Protein AF-A0A918PZP1-F1 (afdb_monomer_lite)

pLDDT: mean 82.53, std 19.1, range [42.59, 98.56]

Sequence (90 aa):
MTDKPTAAGGRSPGRPARPADGRAVAAALFVDLGESRGDQWIRQPRARYECLRCRTAEGPVHGQAAVANFTRSIKAEHHSRCTAIQEHSS

Structure (mmCIF, N/CA/C/O backbone):
data_AF-A0A918PZP1-F1
#
_entry.id   AF-A0A918PZP1-F1
#
loop_
_atom_site.group_PDB
_atom_site.id
_atom_site.type_symbol
_atom_site.label_atom_id
_atom_site.label_alt_id
_atom_site.label_comp_id
_atom_site.label_asym_id
_atom_site.label_entity_id
_atom_site.label_seq_id
_atom_site.pdbx_PDB_ins_code
_atom_site.Cartn_x
_atom_site.Cartn_y
_atom_site.Cartn_z
_atom_site.occupancy
_atom_site.B_iso_or_equiv
_atom_site.auth_seq_id
_atom_site.auth_comp_id
_atom_site.auth_asym_id
_atom_site.auth_atom_id
_atom_site.pdbx_PDB_model_num
ATOM 1 N N . MET A 1 1 ? -43.908 -61.169 27.809 1.00 45.97 1 MET A N 1
ATOM 2 C CA . MET A 1 1 ? -43.081 -61.589 26.656 1.00 45.97 1 MET A CA 1
ATOM 3 C C . MET A 1 1 ? -43.488 -60.653 25.526 1.00 45.97 1 MET A C 1
ATOM 5 O O . MET A 1 1 ? -44.631 -60.737 25.120 1.00 45.97 1 MET A O 1
ATOM 9 N N . THR A 1 2 ? -42.759 -59.625 25.106 1.00 51.12 2 THR A N 1
ATOM 10 C CA . THR A 1 2 ? -41.310 -59.402 25.049 1.00 51.12 2 THR A CA 1
ATOM 11 C C . THR A 1 2 ? -41.073 -57.884 24.952 1.00 51.12 2 THR A C 1
ATOM 13 O O . THR A 1 2 ? -41.870 -57.181 24.338 1.00 51.12 2 THR A O 1
ATOM 16 N N . ASP A 1 3 ? -40.019 -57.401 25.605 1.00 47.28 3 ASP A N 1
ATOM 17 C CA . ASP A 1 3 ? -39.513 -56.019 25.584 1.00 47.28 3 ASP A CA 1
ATOM 18 C C . ASP A 1 3 ? -38.693 -55.723 24.299 1.00 47.28 3 ASP A C 1
ATOM 20 O O . ASP A 1 3 ? -38.291 -56.679 23.629 1.00 47.28 3 ASP A O 1
ATOM 24 N N . LYS A 1 4 ? -38.348 -54.431 24.064 1.00 55.72 4 LYS A N 1
ATOM 25 C CA . LYS A 1 4 ? -37.132 -53.899 23.370 1.00 55.72 4 LYS A CA 1
ATOM 26 C C . LYS A 1 4 ? -37.317 -53.270 21.956 1.00 55.72 4 LYS A C 1
ATOM 28 O O . LYS A 1 4 ? -38.011 -53.854 21.131 1.00 55.72 4 LYS A O 1
ATOM 33 N N . PRO A 1 5 ? -36.546 -52.224 21.550 1.00 53.34 5 PRO A N 1
ATOM 34 C CA . PRO A 1 5 ? -36.107 -51.013 22.263 1.00 53.34 5 PRO A CA 1
ATOM 35 C C . PRO A 1 5 ? -36.322 -49.687 21.476 1.00 53.34 5 PRO A C 1
ATOM 37 O O . PRO A 1 5 ? -36.440 -49.649 20.253 1.00 53.34 5 PRO A O 1
ATOM 40 N N . THR A 1 6 ? -36.210 -48.578 22.211 1.00 53.03 6 THR A N 1
ATOM 41 C CA . THR A 1 6 ? -35.871 -47.217 21.754 1.00 53.03 6 THR A CA 1
ATOM 42 C C . THR A 1 6 ? -34.623 -47.171 20.860 1.00 53.03 6 THR A C 1
ATOM 44 O O . THR A 1 6 ? -33.561 -47.651 21.256 1.00 53.03 6 THR A O 1
ATOM 47 N N . ALA A 1 7 ? -34.711 -46.479 19.719 1.00 47.69 7 ALA A N 1
ATOM 48 C CA . ALA A 1 7 ? -33.554 -45.974 18.979 1.00 47.69 7 ALA A CA 1
ATOM 49 C C . ALA A 1 7 ? -33.484 -44.447 19.134 1.00 47.69 7 ALA A C 1
ATOM 51 O O . ALA A 1 7 ? -34.194 -43.691 18.473 1.00 47.69 7 ALA A O 1
ATOM 52 N N . ALA A 1 8 ? -32.626 -44.001 20.049 1.00 48.25 8 ALA A N 1
ATOM 53 C CA . ALA A 1 8 ? -32.223 -42.612 20.169 1.00 48.25 8 ALA A CA 1
ATOM 54 C C . ALA A 1 8 ? -31.351 -42.243 18.957 1.00 48.25 8 ALA A C 1
ATOM 56 O O . ALA A 1 8 ? -30.222 -42.714 18.827 1.00 48.25 8 ALA A O 1
ATOM 57 N N . GLY A 1 9 ? -31.874 -41.397 18.067 1.00 44.50 9 GLY A N 1
ATOM 58 C CA . GLY A 1 9 ? -31.074 -40.719 17.051 1.00 44.50 9 GLY A CA 1
ATOM 59 C C . GLY A 1 9 ? -30.090 -39.784 17.746 1.00 44.50 9 GLY A C 1
ATOM 60 O O . GLY A 1 9 ? -30.479 -38.743 18.275 1.00 44.50 9 GLY A O 1
ATOM 61 N N . GLY A 1 10 ? -28.828 -40.205 17.809 1.00 42.59 10 GLY A N 1
ATOM 62 C CA . GLY A 1 10 ? -27.756 -39.489 18.482 1.00 42.59 10 GLY A CA 1
ATOM 63 C C . GLY A 1 10 ? -27.651 -38.049 17.992 1.00 42.59 10 GLY A C 1
ATOM 64 O O . GLY A 1 10 ? -27.381 -37.790 16.821 1.00 42.59 10 GLY A O 1
ATOM 65 N N . ARG A 1 11 ? -27.823 -37.100 18.914 1.00 47.12 11 ARG A N 1
ATOM 66 C CA . ARG A 1 11 ? -27.308 -35.746 18.735 1.00 47.12 11 ARG A CA 1
ATOM 67 C C . ARG A 1 11 ? -25.810 -35.884 18.509 1.00 47.12 11 ARG A C 1
ATOM 69 O O . ARG A 1 11 ? -25.103 -36.336 19.409 1.00 47.12 11 ARG A O 1
ATOM 76 N N . SER A 1 12 ? -25.338 -35.530 17.316 1.00 56.38 12 SER A N 1
ATOM 77 C CA . SER A 1 12 ? -23.909 -35.366 17.073 1.00 56.38 12 SER A CA 1
ATOM 78 C C . SER A 1 12 ? -23.351 -34.510 18.211 1.00 56.38 12 SER A C 1
ATOM 80 O O . SER A 1 12 ? -23.905 -33.433 18.461 1.00 56.38 12 SER A O 1
ATOM 82 N N . PRO A 1 13 ? -22.330 -34.970 18.954 1.00 56.03 13 PRO A N 1
ATOM 83 C CA . PRO A 1 13 ? -21.713 -34.123 19.953 1.00 56.03 13 PRO A CA 1
ATOM 84 C C . PRO A 1 13 ? -21.212 -32.893 19.205 1.00 56.03 13 PRO A C 1
ATOM 86 O O . PRO A 1 13 ? -20.462 -33.010 18.232 1.00 56.03 13 PRO A O 1
ATOM 89 N N . GLY A 1 14 ? -21.737 -31.729 19.595 1.00 56.22 14 GLY A N 1
ATOM 90 C CA . GLY A 1 14 ? -21.357 -30.455 19.013 1.00 56.22 14 GLY A CA 1
ATOM 91 C C . GLY A 1 14 ? -19.842 -30.402 18.956 1.00 56.22 14 GLY A C 1
ATOM 92 O O . GLY A 1 14 ? -19.174 -30.667 19.957 1.00 56.22 14 GLY A O 1
ATOM 93 N N . ARG A 1 15 ? -19.305 -30.134 17.762 1.00 58.84 15 ARG A N 1
ATOM 94 C CA . ARG A 1 15 ? -17.877 -29.896 17.586 1.00 58.84 15 ARG A CA 1
ATOM 95 C C . ARG A 1 15 ? -17.470 -28.905 18.681 1.00 58.84 15 ARG A C 1
ATOM 97 O O . ARG A 1 15 ? -18.074 -27.831 18.724 1.00 58.84 15 ARG A O 1
ATOM 104 N N . PRO A 1 16 ? -16.528 -29.243 19.578 1.00 55.22 16 PRO A N 1
ATOM 105 C CA . PRO A 1 16 ? -16.101 -28.290 20.585 1.00 55.22 16 PRO A CA 1
ATOM 106 C C . PRO A 1 16 ? -15.660 -27.026 19.851 1.00 55.22 16 PRO A C 1
ATOM 108 O O . PRO A 1 16 ? -14.942 -27.109 18.846 1.00 55.22 16 PRO A O 1
ATOM 111 N N . ALA A 1 17 ? -16.161 -25.871 20.296 1.00 59.81 17 ALA A N 1
ATOM 112 C CA . ALA A 1 17 ? -15.691 -24.592 19.793 1.00 59.81 17 ALA A CA 1
ATOM 113 C C . ALA A 1 17 ? -14.170 -24.613 19.928 1.00 59.81 17 ALA A C 1
ATOM 115 O O . ALA A 1 17 ? -13.646 -24.815 21.025 1.00 59.81 17 ALA A O 1
ATOM 116 N N . ARG A 1 18 ? -13.465 -24.514 18.794 1.00 59.16 18 ARG A N 1
ATOM 117 C CA 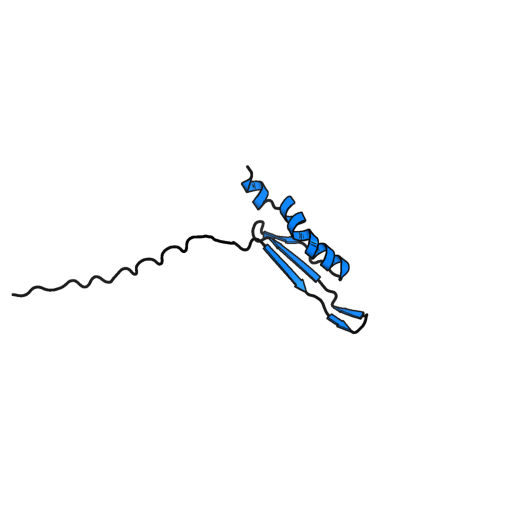. ARG A 1 18 ? -12.007 -24.458 18.811 1.00 59.16 18 ARG A CA 1
ATOM 118 C C . ARG A 1 18 ? -11.647 -23.302 19.744 1.00 59.16 18 ARG A C 1
ATOM 120 O O . ARG A 1 18 ? -12.165 -22.209 19.499 1.00 59.16 18 ARG A O 1
ATOM 127 N N . PRO A 1 19 ? -10.821 -23.515 20.781 1.00 53.25 19 PRO A N 1
ATOM 128 C CA . PRO A 1 19 ? -10.335 -22.416 21.593 1.00 53.25 19 PRO A CA 1
ATOM 129 C C . PRO A 1 19 ? -9.789 -21.359 20.641 1.00 53.25 19 PRO A C 1
ATOM 131 O O . PRO A 1 19 ? -8.985 -21.660 19.751 1.00 53.25 19 PRO A O 1
ATOM 134 N N . ALA A 1 20 ? -10.318 -20.143 20.736 1.00 61.47 20 ALA A N 1
ATOM 135 C CA . ALA A 1 20 ? -9.789 -19.021 19.995 1.00 61.47 20 ALA A CA 1
ATOM 136 C C . ALA A 1 20 ? -8.471 -18.606 20.659 1.00 61.47 20 ALA A C 1
ATOM 138 O O . ALA A 1 20 ? -8.365 -17.514 21.199 1.00 61.47 20 ALA A O 1
ATOM 139 N N . ASP A 1 21 ? -7.432 -19.434 20.539 1.00 61.06 21 ASP A N 1
ATOM 140 C CA . ASP A 1 21 ? -6.029 -19.002 20.651 1.00 61.06 21 ASP A CA 1
ATOM 141 C C . ASP A 1 21 ? -5.659 -18.156 19.413 1.00 61.06 21 ASP A C 1
ATOM 143 O O . ASP A 1 21 ? -4.666 -18.360 18.711 1.00 61.06 21 ASP A O 1
ATOM 147 N N . GLY A 1 22 ? -6.589 -17.285 19.024 1.00 62.09 22 GLY A N 1
ATOM 148 C CA . GLY A 1 22 ? -6.839 -16.910 17.651 1.00 62.09 22 GLY A CA 1
ATOM 149 C C . GLY A 1 22 ? -5.971 -15.741 17.254 1.00 62.09 22 GLY A C 1
ATOM 150 O O . GLY A 1 22 ? -6.370 -14.590 17.411 1.00 62.09 22 GLY A O 1
ATOM 151 N N . ARG A 1 23 ? -4.816 -16.022 16.648 1.00 71.75 23 ARG A N 1
ATOM 152 C CA . ARG A 1 23 ? -4.169 -15.044 15.767 1.00 71.75 23 ARG A CA 1
ATOM 153 C C . ARG A 1 23 ? -5.156 -14.671 14.659 1.00 71.75 23 ARG A C 1
ATOM 155 O O . ARG A 1 23 ? -5.313 -15.404 13.686 1.00 71.75 23 ARG A O 1
ATOM 162 N N . ALA A 1 24 ? -5.837 -13.543 14.829 1.00 82.19 24 ALA A N 1
ATOM 163 C CA . ALA A 1 24 ? -6.670 -12.948 13.800 1.00 82.19 24 ALA A CA 1
ATOM 164 C C . ALA A 1 24 ? -5.789 -12.153 12.830 1.00 82.19 24 ALA A C 1
ATOM 166 O O . ALA A 1 24 ? -4.896 -11.406 13.245 1.00 82.19 24 ALA A O 1
ATOM 167 N N . VAL A 1 25 ? -6.053 -12.289 11.531 1.00 86.25 25 VAL A N 1
ATOM 168 C CA . VAL A 1 25 ? -5.452 -11.411 10.524 1.00 86.25 25 VAL A CA 1
ATOM 169 C C . VAL A 1 25 ? -6.049 -10.019 10.720 1.00 86.25 25 VAL A C 1
ATOM 171 O O . VAL A 1 25 ? -7.255 -9.832 10.595 1.00 86.25 25 VAL A O 1
ATOM 174 N N . ALA A 1 26 ? -5.212 -9.046 11.075 1.00 90.38 26 ALA A N 1
ATOM 175 C CA . ALA A 1 26 ? -5.655 -7.681 11.366 1.00 90.38 26 ALA A CA 1
ATOM 176 C C . ALA A 1 26 ? -5.630 -6.762 10.136 1.00 90.38 26 ALA A C 1
ATOM 178 O O . ALA A 1 26 ? -6.335 -5.756 10.105 1.00 90.38 26 ALA A O 1
ATOM 179 N N . ALA A 1 27 ? -4.800 -7.089 9.148 1.00 94.62 27 ALA A N 1
ATOM 180 C CA . ALA A 1 27 ? -4.578 -6.298 7.949 1.00 94.62 27 ALA A CA 1
ATOM 181 C C . ALA A 1 27 ? -3.873 -7.132 6.870 1.00 94.62 27 ALA A C 1
ATOM 183 O O . ALA A 1 27 ? -3.287 -8.174 7.176 1.00 94.62 27 ALA A O 1
ATOM 184 N N . ALA A 1 28 ? -3.890 -6.636 5.637 1.00 96.62 28 ALA A N 1
ATOM 185 C CA . ALA A 1 28 ? -3.184 -7.194 4.495 1.00 96.62 28 ALA A CA 1
ATOM 186 C C . ALA A 1 28 ? -2.326 -6.114 3.820 1.00 96.62 28 ALA A C 1
ATOM 188 O O . ALA A 1 28 ? -2.760 -4.976 3.654 1.00 96.62 28 ALA A O 1
ATOM 189 N N . LEU A 1 29 ? -1.108 -6.479 3.420 1.00 97.56 29 LEU A N 1
ATOM 190 C CA . LEU A 1 29 ? -0.239 -5.647 2.592 1.00 97.56 29 LEU A CA 1
ATOM 191 C C . LEU A 1 29 ? -0.073 -6.335 1.239 1.00 97.56 29 LEU A C 1
ATOM 193 O O . LEU A 1 29 ? 0.449 -7.446 1.164 1.00 97.56 29 LEU A O 1
ATOM 197 N N . PHE A 1 30 ? -0.508 -5.663 0.181 1.00 98.06 30 PHE A N 1
ATOM 198 C CA . PHE A 1 30 ? -0.378 -6.126 -1.191 1.00 98.06 30 PHE A CA 1
ATOM 199 C C . PHE A 1 30 ? 0.784 -5.394 -1.843 1.00 98.06 30 PHE A C 1
ATOM 201 O O . PHE A 1 30 ? 0.783 -4.164 -1.890 1.00 98.06 30 PHE A O 1
ATOM 208 N N . VAL A 1 31 ? 1.757 -6.146 -2.354 1.00 97.75 31 VAL A N 1
ATOM 209 C CA . VAL A 1 31 ? 2.904 -5.607 -3.088 1.00 97.75 31 VAL A CA 1
ATOM 210 C C . VAL A 1 31 ? 2.980 -6.293 -4.441 1.00 97.75 31 VAL A C 1
ATOM 212 O O . VAL A 1 31 ? 3.041 -7.515 -4.532 1.00 97.75 31 VAL A O 1
ATOM 215 N N . ASP A 1 32 ? 2.986 -5.486 -5.489 1.00 97.75 32 ASP A N 1
ATOM 216 C CA . ASP A 1 32 ? 3.256 -5.900 -6.853 1.00 97.75 32 ASP A CA 1
ATOM 217 C C . ASP A 1 32 ? 4.615 -5.322 -7.240 1.00 97.75 32 ASP A C 1
ATOM 219 O O . ASP A 1 32 ? 4.811 -4.106 -7.208 1.00 97.75 32 ASP A O 1
ATOM 223 N N . LEU A 1 33 ? 5.566 -6.192 -7.565 1.00 95.69 33 LEU A N 1
ATOM 224 C CA . LEU A 1 33 ? 6.944 -5.794 -7.855 1.00 95.69 33 LEU A CA 1
ATOM 225 C C . LEU A 1 33 ? 7.108 -5.164 -9.246 1.00 95.69 33 LEU A C 1
ATOM 227 O O . LEU A 1 33 ? 8.197 -4.704 -9.579 1.00 95.69 33 LEU A O 1
ATOM 231 N N . GLY A 1 34 ? 6.033 -5.084 -10.034 1.00 95.06 34 GLY A N 1
ATOM 232 C CA . GLY A 1 34 ? 6.078 -4.504 -11.367 1.00 95.06 34 GLY A CA 1
ATOM 233 C C . GLY A 1 34 ? 6.720 -5.447 -12.383 1.00 95.06 34 GLY A C 1
ATOM 234 O O . GLY A 1 34 ? 6.634 -6.666 -12.254 1.00 95.06 34 GLY A O 1
ATOM 235 N N . GLU A 1 35 ? 7.283 -4.869 -13.437 1.00 97.19 35 GLU A N 1
ATOM 236 C CA . GLU A 1 35 ? 8.035 -5.564 -14.484 1.00 97.19 35 GLU A CA 1
ATOM 237 C C . GLU A 1 35 ? 9.065 -4.597 -15.081 1.00 97.19 35 GLU A C 1
ATOM 239 O O . GLU A 1 35 ? 8.715 -3.468 -15.448 1.00 97.19 35 GLU A O 1
ATOM 244 N N . SER A 1 36 ? 10.321 -5.030 -15.193 1.00 94.81 36 SER A N 1
ATOM 245 C CA . SER A 1 36 ? 11.400 -4.259 -15.812 1.00 94.81 36 SER A CA 1
ATOM 246 C C . SER A 1 36 ? 12.037 -5.013 -16.977 1.00 94.81 36 SER A C 1
ATOM 248 O O . SER A 1 36 ? 12.106 -6.242 -17.001 1.00 94.81 36 SER A O 1
ATOM 250 N N . ARG A 1 37 ? 12.526 -4.248 -17.953 1.00 95.44 37 ARG A N 1
ATOM 251 C CA . ARG A 1 37 ? 13.378 -4.721 -19.043 1.00 95.44 37 ARG A CA 1
ATOM 252 C C . ARG A 1 37 ? 14.655 -3.890 -19.021 1.00 95.44 37 ARG A C 1
ATOM 254 O O . ARG A 1 37 ? 14.650 -2.733 -19.435 1.00 95.44 37 ARG A O 1
ATOM 261 N N . GLY A 1 38 ? 15.736 -4.483 -18.518 1.00 92.31 38 GLY A N 1
ATOM 262 C CA . GLY A 1 38 ? 16.955 -3.737 -18.202 1.00 92.31 38 GLY A CA 1
ATOM 263 C C . GLY A 1 38 ? 16.664 -2.647 -17.169 1.00 92.31 38 GLY A C 1
ATOM 264 O O . GLY A 1 38 ? 15.946 -2.892 -16.199 1.00 92.31 38 GLY A O 1
ATOM 265 N N . ASP A 1 39 ? 17.159 -1.439 -17.420 1.00 89.62 39 ASP A N 1
ATOM 266 C CA . ASP A 1 39 ? 16.968 -0.280 -16.538 1.00 89.62 39 ASP A CA 1
ATOM 267 C C . ASP A 1 39 ? 15.606 0.416 -16.714 1.00 89.62 39 ASP A C 1
ATOM 269 O O . ASP A 1 39 ? 15.287 1.369 -16.000 1.00 89.62 39 ASP A O 1
ATOM 273 N N . GLN A 1 40 ? 14.776 -0.043 -17.659 1.00 92.56 40 GLN A N 1
ATOM 274 C CA . GLN A 1 40 ? 13.471 0.549 -17.932 1.00 92.56 40 GLN A CA 1
ATOM 275 C C . GLN A 1 40 ? 12.338 -0.252 -17.284 1.00 92.56 40 GLN A C 1
ATOM 277 O O . GLN A 1 40 ? 12.191 -1.459 -17.484 1.00 92.56 40 GLN A O 1
ATOM 282 N N . TRP A 1 41 ? 11.464 0.449 -16.563 1.00 93.12 41 TRP A N 1
ATOM 283 C CA . TRP A 1 41 ? 10.208 -0.114 -16.073 1.00 93.12 41 TRP A CA 1
ATOM 284 C C . TRP A 1 41 ? 9.182 -0.217 -17.207 1.00 93.12 41 TRP A C 1
ATOM 286 O O . TRP A 1 41 ? 8.814 0.793 -17.804 1.00 93.12 41 TRP A O 1
ATOM 296 N N . ILE A 1 42 ? 8.681 -1.429 -17.459 1.00 95.75 42 ILE A N 1
ATOM 297 C CA . ILE A 1 42 ? 7.477 -1.666 -18.275 1.00 95.75 42 ILE A CA 1
ATOM 298 C C . ILE A 1 42 ? 6.241 -1.368 -17.424 1.00 95.75 42 ILE A C 1
ATOM 300 O O . ILE A 1 42 ? 5.293 -0.725 -17.870 1.00 95.75 42 ILE A O 1
ATOM 304 N N . ARG A 1 43 ? 6.279 -1.792 -16.158 1.00 95.81 43 ARG A N 1
ATOM 305 C CA . ARG A 1 43 ? 5.251 -1.512 -15.160 1.00 95.81 43 ARG A CA 1
ATOM 306 C C . ARG A 1 43 ? 5.921 -1.232 -13.830 1.00 95.81 43 ARG A C 1
ATOM 308 O O . ARG A 1 43 ? 6.659 -2.071 -13.323 1.00 95.81 43 ARG A O 1
ATOM 315 N N . GLN A 1 44 ? 5.650 -0.068 -13.254 1.00 96.50 44 GLN A N 1
ATOM 316 C CA . GLN A 1 44 ? 6.222 0.280 -11.959 1.00 96.50 44 GLN A CA 1
ATOM 317 C C . GLN A 1 44 ? 5.698 -0.640 -10.847 1.00 96.50 44 GLN A C 1
ATOM 319 O O . GLN A 1 44 ? 4.533 -1.053 -10.894 1.00 96.50 44 GLN A O 1
ATOM 324 N N . PRO A 1 45 ? 6.520 -0.925 -9.823 1.00 97.31 45 PRO A N 1
ATOM 325 C CA . PRO A 1 45 ? 6.041 -1.592 -8.626 1.00 97.31 45 PRO A CA 1
ATOM 326 C C . PRO A 1 45 ? 4.976 -0.732 -7.945 1.00 97.31 45 PRO A C 1
ATOM 328 O O . PRO A 1 45 ? 5.026 0.501 -8.003 1.00 97.31 45 PRO A O 1
ATOM 331 N N . ARG A 1 46 ? 4.027 -1.381 -7.274 1.00 98.25 46 ARG A N 1
ATOM 332 C CA . ARG A 1 46 ? 2.960 -0.720 -6.520 1.00 98.25 46 ARG A CA 1
ATOM 333 C C . ARG A 1 46 ? 2.646 -1.455 -5.226 1.00 98.25 46 ARG A C 1
ATOM 335 O O . ARG A 1 46 ? 2.801 -2.672 -5.152 1.00 98.25 46 ARG A O 1
ATOM 342 N N . ALA A 1 47 ? 2.159 -0.734 -4.224 1.00 98.56 47 ALA A N 1
ATOM 343 C CA . ALA A 1 47 ? 1.735 -1.336 -2.963 1.00 98.56 47 ALA A CA 1
ATOM 344 C C . ALA A 1 47 ? 0.475 -0.681 -2.395 1.00 98.56 47 ALA A C 1
ATOM 346 O O . ALA A 1 47 ? 0.288 0.525 -2.542 1.00 98.56 47 ALA A O 1
ATOM 347 N N . ARG A 1 48 ? -0.372 -1.477 -1.733 1.00 98.38 48 ARG A N 1
ATOM 348 C CA . ARG A 1 48 ? -1.576 -1.044 -1.003 1.00 98.38 48 ARG A CA 1
ATOM 349 C C . ARG A 1 48 ? -1.667 -1.789 0.321 1.00 98.38 48 ARG A C 1
ATOM 351 O O . ARG A 1 48 ? -1.421 -2.991 0.370 1.00 98.38 48 ARG A O 1
ATOM 358 N N . TYR A 1 49 ? -2.068 -1.090 1.372 1.00 98.31 49 TYR A N 1
ATOM 359 C CA . TYR A 1 49 ? -2.358 -1.672 2.677 1.00 98.31 49 TYR A CA 1
ATOM 360 C C . TYR A 1 49 ? -3.862 -1.626 2.949 1.00 98.31 49 TYR A C 1
ATOM 362 O O . TYR A 1 49 ? -4.508 -0.621 2.671 1.00 98.31 49 TYR A O 1
ATOM 370 N N . GLU A 1 50 ? -4.418 -2.700 3.500 1.00 97.75 50 GLU A N 1
ATOM 371 C CA . GLU A 1 50 ? -5.823 -2.800 3.892 1.00 97.75 50 GLU A CA 1
ATOM 372 C C . GLU A 1 50 ? -5.936 -3.225 5.347 1.00 97.75 50 GLU A C 1
ATOM 374 O O . GLU A 1 50 ? -5.473 -4.300 5.731 1.00 97.75 50 GLU A O 1
ATOM 379 N N . CYS A 1 51 ? -6.596 -2.407 6.161 1.00 96.44 51 CYS A N 1
ATOM 380 C CA . CYS A 1 51 ? -6.874 -2.747 7.544 1.00 96.44 51 CYS A CA 1
ATOM 381 C C . CYS A 1 51 ? -8.216 -3.464 7.656 1.00 96.44 51 CYS A C 1
ATOM 383 O O . CYS A 1 51 ? -9.262 -2.92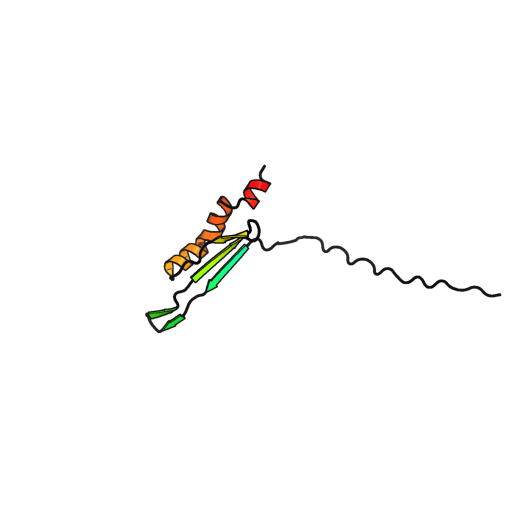0 7.308 1.00 96.44 51 CYS A O 1
ATOM 385 N N . LEU A 1 52 ? -8.215 -4.675 8.209 1.00 94.19 52 LEU A N 1
ATOM 386 C CA . LEU A 1 52 ? -9.445 -5.439 8.416 1.00 94.19 52 LEU A CA 1
ATOM 387 C C . LEU A 1 52 ? -10.207 -4.990 9.668 1.00 94.19 52 LEU A C 1
ATOM 389 O O . LEU A 1 52 ? -11.389 -5.298 9.780 1.00 94.19 52 LEU A O 1
ATOM 393 N N . ARG A 1 53 ? -9.554 -4.244 10.573 1.00 92.31 53 ARG A N 1
ATOM 394 C CA . ARG A 1 53 ? -10.174 -3.705 11.793 1.00 92.31 53 ARG A CA 1
ATOM 395 C C . ARG A 1 53 ? -11.054 -2.492 11.495 1.00 92.31 53 ARG A C 1
ATOM 397 O O . ARG A 1 53 ? -12.255 -2.550 11.707 1.00 92.31 53 ARG A O 1
ATOM 404 N N . CYS A 1 54 ? -10.468 -1.420 10.960 1.00 94.19 54 CYS A N 1
ATOM 405 C CA . CYS A 1 54 ? -11.193 -0.181 10.647 1.00 94.19 54 CYS A CA 1
ATOM 406 C C . CYS A 1 54 ? -11.697 -0.112 9.196 1.00 94.19 54 CYS A C 1
ATOM 408 O O . CYS A 1 54 ? -12.316 0.874 8.812 1.00 94.19 54 CYS A O 1
ATOM 410 N N . ARG A 1 55 ? -11.440 -1.148 8.383 1.00 94.69 55 ARG A N 1
ATOM 411 C CA . ARG A 1 55 ? -11.899 -1.276 6.986 1.00 94.69 55 ARG A CA 1
ATOM 412 C C . ARG A 1 55 ? -11.367 -0.201 6.029 1.00 94.69 55 ARG A C 1
ATOM 414 O O . ARG A 1 55 ? -11.862 -0.101 4.909 1.00 94.69 55 ARG A O 1
ATOM 421 N N . THR A 1 56 ? -10.351 0.567 6.423 1.00 95.94 56 THR A N 1
ATOM 422 C CA . THR A 1 56 ? -9.715 1.553 5.542 1.00 95.94 56 THR A CA 1
ATOM 423 C C . THR A 1 56 ? -8.593 0.936 4.710 1.00 95.94 56 THR A C 1
ATOM 425 O O . THR A 1 56 ? -7.985 -0.076 5.079 1.00 95.94 56 THR A O 1
ATOM 428 N N . ALA A 1 57 ? -8.324 1.565 3.567 1.00 96.25 57 ALA A N 1
ATOM 429 C CA . ALA A 1 57 ? -7.222 1.225 2.683 1.00 96.25 57 ALA A CA 1
ATOM 430 C C . ALA A 1 57 ? -6.287 2.429 2.521 1.00 96.25 57 ALA A C 1
ATOM 432 O O . ALA A 1 57 ? -6.746 3.568 2.439 1.00 96.25 57 ALA A O 1
ATOM 433 N N . GLU A 1 58 ? -4.984 2.167 2.451 1.00 96.38 58 GLU A N 1
ATOM 434 C CA . GLU A 1 58 ? -3.943 3.171 2.230 1.00 96.38 58 GLU A CA 1
ATOM 435 C C . GLU A 1 58 ? -3.133 2.841 0.971 1.00 96.38 58 GLU A C 1
ATOM 437 O O . GLU A 1 58 ? -2.759 1.687 0.739 1.00 96.38 58 GLU A O 1
ATOM 442 N N . GLY A 1 59 ? -2.862 3.862 0.155 1.00 93.56 59 GLY A N 1
ATOM 443 C CA . GLY A 1 59 ? -2.297 3.718 -1.189 1.00 93.56 59 GLY A CA 1
ATOM 444 C C . GLY A 1 59 ? -3.378 3.675 -2.287 1.00 93.56 59 GLY A C 1
ATOM 445 O O . GLY A 1 59 ? -4.499 4.125 -2.051 1.00 93.56 59 GLY A O 1
ATOM 446 N N . PRO A 1 60 ? -3.078 3.136 -3.485 1.00 94.75 60 PRO A N 1
ATOM 447 C CA . PRO A 1 60 ? -1.812 2.521 -3.874 1.00 94.75 60 PRO A CA 1
ATOM 448 C C . PRO A 1 60 ? -0.685 3.541 -4.094 1.00 94.75 60 PRO A C 1
ATOM 450 O O . PRO A 1 60 ? -0.886 4.578 -4.723 1.00 94.75 60 PRO A O 1
ATOM 453 N N . VAL A 1 61 ? 0.521 3.218 -3.626 1.00 97.88 61 VAL A N 1
ATOM 454 C CA . VAL A 1 61 ? 1.751 3.941 -3.994 1.00 97.88 61 VAL A CA 1
ATOM 455 C C . VAL A 1 61 ? 2.413 3.271 -5.194 1.00 97.88 61 VAL A C 1
ATOM 457 O O . VAL A 1 61 ? 2.276 2.060 -5.356 1.00 97.88 61 VAL A O 1
ATOM 460 N N . HIS A 1 62 ? 3.138 4.037 -6.011 1.00 97.88 62 HIS A N 1
ATOM 461 C CA . HIS A 1 62 ? 3.828 3.550 -7.210 1.00 97.88 62 HIS A CA 1
ATOM 462 C C . HIS A 1 62 ? 5.308 3.951 -7.196 1.00 97.88 62 HIS A C 1
ATOM 464 O O . HIS A 1 62 ? 5.664 5.006 -6.671 1.00 97.88 62 HIS A O 1
ATOM 470 N N . GLY A 1 63 ? 6.159 3.117 -7.793 1.00 96.50 63 GLY A N 1
ATOM 471 C CA . GLY A 1 63 ? 7.596 3.355 -7.921 1.00 96.50 63 GLY A CA 1
ATOM 472 C C . GLY A 1 63 ? 8.417 2.728 -6.791 1.00 96.50 63 GLY A C 1
ATOM 473 O O . GLY A 1 63 ? 7.981 2.640 -5.644 1.00 96.50 63 GLY A O 1
ATOM 474 N N . GLN A 1 64 ? 9.628 2.271 -7.125 1.00 95.62 64 GLN A N 1
ATOM 475 C CA . GLN A 1 64 ? 10.455 1.422 -6.255 1.00 95.62 64 GLN A CA 1
ATOM 476 C C . GLN A 1 64 ? 10.714 2.047 -4.877 1.00 95.62 64 GLN A C 1
ATOM 478 O O . GLN A 1 64 ? 10.466 1.409 -3.855 1.00 95.62 64 GLN A O 1
ATOM 483 N N . ALA A 1 65 ? 11.185 3.297 -4.842 1.00 96.56 65 ALA A N 1
ATOM 484 C CA . ALA A 1 65 ? 11.520 3.979 -3.594 1.00 96.56 65 ALA A CA 1
ATOM 485 C C . ALA A 1 65 ? 10.284 4.205 -2.706 1.00 96.56 65 ALA A C 1
ATOM 487 O O . ALA A 1 65 ? 10.336 3.979 -1.497 1.00 96.56 65 ALA A O 1
ATOM 488 N N . ALA A 1 66 ? 9.156 4.598 -3.306 1.00 97.56 66 ALA A N 1
ATOM 489 C CA . ALA A 1 66 ? 7.907 4.807 -2.582 1.00 97.56 66 ALA A CA 1
ATOM 490 C C . ALA A 1 66 ? 7.358 3.489 -2.021 1.00 97.56 66 ALA A C 1
ATOM 492 O O . ALA A 1 66 ? 6.995 3.435 -0.850 1.00 97.56 66 ALA A O 1
ATOM 493 N N . VAL A 1 67 ? 7.365 2.411 -2.813 1.00 98.12 67 VAL A N 1
ATOM 494 C CA . VAL A 1 67 ? 6.934 1.072 -2.378 1.00 98.12 67 VAL A CA 1
ATOM 495 C C . VAL A 1 67 ? 7.805 0.537 -1.241 1.00 98.12 67 VAL A C 1
ATOM 497 O O . VAL A 1 67 ? 7.272 -0.017 -0.277 1.00 98.12 67 VAL A O 1
ATOM 500 N N . ALA A 1 68 ? 9.125 0.726 -1.313 1.00 97.94 68 ALA A N 1
ATOM 501 C CA . ALA A 1 68 ? 10.047 0.312 -0.258 1.00 97.94 68 ALA A CA 1
ATOM 502 C C . ALA A 1 68 ? 9.796 1.076 1.052 1.00 97.94 68 ALA A C 1
ATOM 504 O O . ALA A 1 68 ? 9.680 0.464 2.115 1.00 97.94 68 ALA A O 1
ATOM 5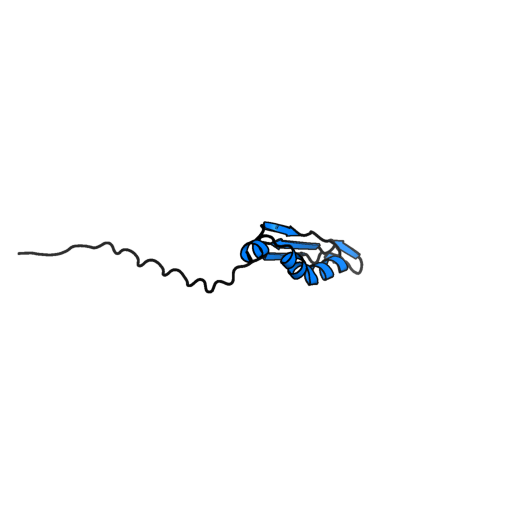05 N N . ASN A 1 69 ? 9.651 2.403 0.974 1.00 98.06 69 ASN A N 1
ATOM 506 C CA . ASN A 1 69 ? 9.343 3.232 2.139 1.00 98.06 69 ASN A CA 1
ATOM 507 C C . ASN A 1 69 ? 7.975 2.874 2.738 1.0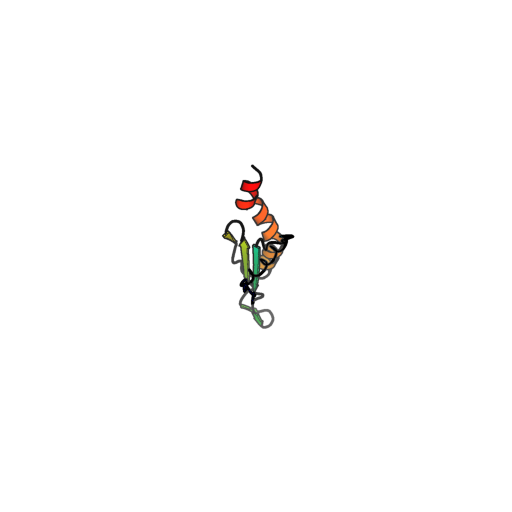0 98.06 69 ASN A C 1
ATOM 509 O O . ASN A 1 69 ? 7.891 2.643 3.941 1.00 98.06 69 ASN A O 1
ATOM 513 N N . PHE A 1 70 ? 6.944 2.739 1.899 1.00 98.12 70 PHE A N 1
ATOM 514 C CA . PHE A 1 70 ? 5.587 2.381 2.310 1.00 98.12 70 PHE A CA 1
ATOM 515 C C . PHE A 1 70 ? 5.540 1.018 3.004 1.00 98.12 70 PHE A C 1
ATOM 517 O O . PHE A 1 70 ? 5.024 0.907 4.109 1.00 98.12 70 PHE A O 1
ATOM 524 N N . THR A 1 71 ? 6.148 -0.015 2.415 1.00 97.62 71 THR A N 1
ATOM 525 C CA . THR A 1 71 ? 6.208 -1.365 3.009 1.00 97.62 71 THR A CA 1
ATOM 526 C C . THR A 1 71 ? 6.880 -1.354 4.382 1.00 97.62 71 THR A C 1
ATOM 528 O O . THR A 1 71 ? 6.468 -2.087 5.282 1.00 97.62 71 THR A O 1
ATOM 531 N N . ARG A 1 72 ? 7.896 -0.502 4.560 1.00 98.12 72 ARG A N 1
ATOM 532 C CA . ARG A 1 72 ? 8.623 -0.362 5.824 1.00 98.12 72 ARG A CA 1
ATOM 533 C C . ARG A 1 72 ? 7.793 0.330 6.909 1.00 98.12 72 ARG A C 1
ATOM 535 O O . ARG A 1 72 ? 7.895 -0.071 8.065 1.00 98.12 72 ARG A O 1
ATOM 542 N N . SER A 1 73 ? 7.018 1.363 6.574 1.00 97.69 73 SER A N 1
ATOM 543 C CA . SER A 1 73 ? 6.402 2.249 7.576 1.00 97.69 73 SER A CA 1
ATOM 544 C C . SER A 1 73 ? 4.902 2.041 7.793 1.00 97.69 73 SER A C 1
ATOM 546 O O . SER A 1 73 ? 4.423 2.232 8.915 1.00 97.69 73 SER A O 1
ATOM 548 N N . ILE A 1 74 ? 4.164 1.590 6.774 1.00 97.69 74 ILE A N 1
ATOM 549 C CA . ILE A 1 74 ? 2.699 1.705 6.736 1.00 97.69 74 ILE A CA 1
ATOM 550 C C . ILE A 1 74 ? 1.997 1.044 7.919 1.00 97.69 74 ILE A C 1
ATOM 552 O O . ILE A 1 74 ? 1.027 1.574 8.449 1.00 97.69 74 ILE A O 1
ATOM 556 N N . LYS A 1 75 ? 2.503 -0.094 8.402 1.00 95.44 75 LYS A N 1
ATOM 557 C CA . LYS A 1 75 ? 1.898 -0.790 9.543 1.00 95.44 75 LYS A CA 1
ATOM 558 C C . LYS A 1 75 ? 1.932 0.063 10.817 1.00 95.44 75 LYS A C 1
ATOM 560 O O . LYS A 1 75 ? 0.938 0.106 11.538 1.00 95.44 75 LYS A O 1
ATOM 565 N N . ALA A 1 76 ? 3.060 0.712 11.104 1.00 95.38 76 ALA A N 1
ATOM 566 C CA . ALA A 1 76 ? 3.224 1.543 12.296 1.00 95.38 76 ALA A CA 1
ATOM 567 C C . ALA A 1 76 ? 2.451 2.864 12.161 1.00 95.38 76 ALA A C 1
ATOM 569 O O . ALA A 1 76 ? 1.745 3.267 13.083 1.00 95.38 76 ALA A O 1
ATOM 570 N N . GLU A 1 77 ? 2.525 3.489 10.985 1.00 95.69 77 GLU A N 1
ATOM 571 C CA . GLU A 1 77 ? 1.808 4.730 10.672 1.00 95.69 77 GLU A CA 1
ATOM 572 C C . GLU A 1 77 ? 0.288 4.550 10.673 1.00 95.69 77 GLU A C 1
ATOM 574 O O . GLU A 1 77 ? -0.450 5.455 11.058 1.00 95.69 77 GLU A O 1
ATOM 579 N N . HIS A 1 78 ? -0.204 3.397 10.220 1.00 95.56 78 HIS A N 1
ATOM 580 C CA . HIS A 1 78 ? -1.621 3.068 10.294 1.00 95.56 78 HIS A CA 1
ATOM 581 C C . HIS A 1 78 ? -2.049 2.824 11.742 1.00 95.56 78 HIS A C 1
ATOM 583 O O . HIS A 1 78 ? -3.104 3.287 12.166 1.00 95.56 78 HIS A O 1
ATOM 589 N N . HIS A 1 79 ? -1.237 2.099 12.519 1.00 93.81 79 HIS A N 1
ATOM 590 C CA . HIS A 1 79 ? -1.568 1.745 13.898 1.00 93.81 79 HI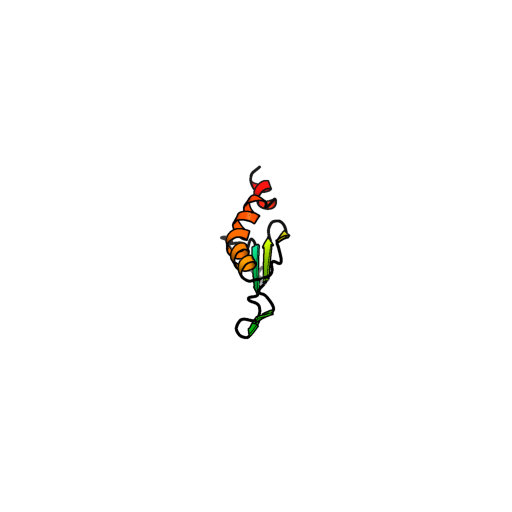S A CA 1
ATOM 591 C C . HIS A 1 79 ? -1.867 2.975 14.766 1.00 93.81 79 HIS A C 1
ATOM 593 O O . HIS A 1 79 ? -2.817 2.941 15.543 1.00 93.81 79 HIS A O 1
ATOM 599 N N . SER A 1 80 ? -1.118 4.072 14.609 1.00 93.44 80 SER A N 1
ATOM 600 C CA . SER A 1 80 ? -1.360 5.316 15.359 1.00 93.44 80 SER A CA 1
ATOM 601 C C . SER A 1 80 ? -2.682 6.010 15.002 1.00 93.44 80 SER A C 1
ATOM 603 O O . SER A 1 80 ? -3.238 6.728 15.828 1.00 93.44 80 SER A O 1
ATOM 605 N N . ARG A 1 81 ? -3.221 5.774 13.800 1.00 92.69 81 ARG A N 1
ATOM 606 C CA . ARG A 1 81 ? -4.451 6.403 13.282 1.00 92.69 81 ARG A CA 1
ATOM 607 C C . ARG A 1 81 ? -5.654 5.455 13.239 1.00 92.69 81 ARG A C 1
ATOM 609 O O . ARG A 1 81 ? -6.737 5.858 12.828 1.00 92.69 81 ARG A O 1
ATOM 616 N N . CYS A 1 82 ? -5.477 4.192 13.623 1.00 93.19 82 CYS A N 1
ATOM 617 C CA . CYS A 1 82 ? -6.522 3.182 13.524 1.00 93.19 82 CYS A CA 1
ATOM 618 C C . CYS A 1 82 ? -7.594 3.396 14.600 1.00 93.19 82 CYS A C 1
ATOM 620 O O . CYS A 1 82 ? -7.371 3.104 15.776 1.00 93.19 82 CYS A O 1
ATOM 622 N N . THR A 1 83 ? -8.776 3.851 14.186 1.00 85.19 83 THR A N 1
ATOM 623 C CA . THR A 1 83 ? -9.910 4.136 15.082 1.00 85.19 83 THR A CA 1
ATOM 624 C C . THR A 1 83 ? -10.332 2.914 15.896 1.00 85.19 83 THR A C 1
ATOM 626 O O . THR A 1 83 ? -10.476 3.014 17.106 1.00 85.19 83 THR A O 1
ATOM 629 N N . ALA A 1 84 ? -10.371 1.732 15.276 1.00 84.12 84 ALA A N 1
ATOM 630 C CA . ALA A 1 84 ? -10.720 0.478 15.947 1.00 84.12 84 ALA A CA 1
ATOM 631 C C . ALA A 1 84 ? -9.745 0.071 17.075 1.00 84.12 84 ALA A C 1
ATOM 633 O O . ALA A 1 84 ? -10.072 -0.773 17.902 1.00 84.12 84 ALA A O 1
ATOM 634 N N . ILE A 1 85 ? -8.523 0.618 17.107 1.00 78.25 85 ILE A N 1
ATOM 635 C CA . ILE A 1 85 ? -7.575 0.413 18.217 1.00 78.25 85 ILE A CA 1
ATOM 636 C C . ILE A 1 85 ? -7.786 1.476 19.300 1.00 78.25 85 ILE A C 1
ATOM 638 O O . ILE A 1 85 ? -7.718 1.166 20.488 1.00 78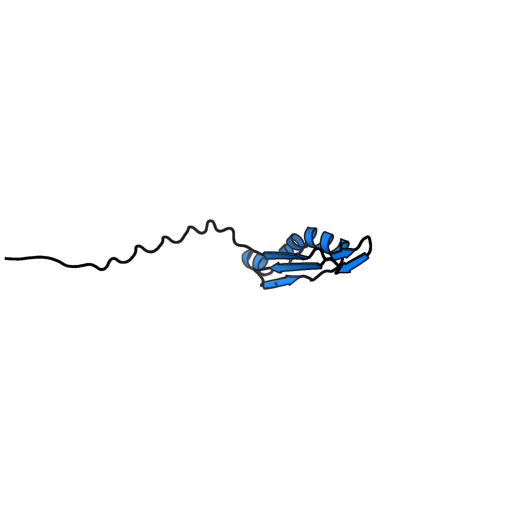.25 85 ILE A O 1
ATOM 642 N N . GLN A 1 86 ? -8.070 2.714 18.892 1.00 74.19 86 GLN A N 1
ATOM 643 C CA . GLN A 1 86 ? -8.337 3.822 19.809 1.00 74.19 86 GLN A CA 1
ATOM 644 C C . GLN A 1 86 ? -9.615 3.582 20.631 1.00 74.19 86 GLN A C 1
ATOM 646 O O . GLN A 1 86 ? -9.606 3.792 21.839 1.00 74.19 86 GLN A O 1
ATOM 651 N N . GLU A 1 87 ? -10.669 3.042 20.012 1.00 63.69 87 GLU A N 1
ATOM 652 C CA . GLU A 1 87 ? -11.954 2.724 20.662 1.00 63.69 87 GLU A CA 1
ATOM 653 C C . GLU A 1 87 ? -11.836 1.657 21.766 1.00 63.69 87 GLU A C 1
ATOM 655 O O . GLU A 1 87 ? -12.588 1.682 22.731 1.00 63.69 87 GLU A O 1
ATOM 660 N N . HIS A 1 88 ? -10.865 0.745 21.668 1.00 58.72 88 HIS A N 1
ATOM 661 C CA . HIS A 1 88 ? -10.603 -0.285 22.684 1.00 58.72 88 HIS A CA 1
ATOM 662 C C . HIS A 1 88 ? -9.759 0.213 23.873 1.00 58.72 88 HIS A C 1
ATOM 664 O O . HIS A 1 88 ? -9.457 -0.568 24.774 1.00 58.72 88 HIS A O 1
ATOM 670 N N . SER A 1 89 ? -9.330 1.477 23.857 1.00 54.47 89 SER A N 1
ATOM 671 C CA . SER A 1 89 ? -8.488 2.078 24.903 1.00 54.47 89 SER A CA 1
ATOM 672 C C . SER A 1 89 ? -9.265 3.029 25.826 1.00 54.47 89 SER A C 1
ATOM 674 O O . SER A 1 89 ? -8.639 3.740 26.611 1.00 54.47 89 SER A O 1
ATOM 676 N N . SER A 1 90 ? -10.598 3.076 25.697 1.00 47.91 90 SER A N 1
ATOM 677 C CA . SER A 1 90 ? -11.512 3.902 26.505 1.00 47.91 90 SER A CA 1
ATOM 678 C C . SER A 1 90 ? -12.331 3.068 27.483 1.00 47.91 90 SER A C 1
ATOM 680 O O . SER A 1 90 ? -12.630 1.900 27.149 1.00 47.91 90 SER A O 1
#

Radius of gyration: 25.72 Å; chains: 1; bounding box: 60×68×46 Å

Foldseek 3Di:
DDDDDDDDPDDDPPDPDDPCCPPDDQKDKDKDCADDDPPDGPGWIWIKIAGPQQRDIDDGDTHDVRRVVCVVPVVVVCCVVRVSNVVVVD

Organism: NCBI:txid68221

Secondary structure (DSSP, 8-state):
-----------PPPPPPPP-------EEEEEE--EEETTEEEE--EEEEEETTT--EEEEEESHHHHHHHHHHHHHHHHHH-HHHHGGG-